Protein AF-K1RVA3-F1 (afdb_monomer_lite)

Foldseek 3Di:
DPPDDDDPVRVVVVVLVLQCVVPVCCNVNDPDDRPVQVSLVVVVAAEEEFQLDPVCPDFKDAAQAWDWGWGADPVPGDIDIDTDHHRYMYGYCVVVDD

Radius of gyration: 16.57 Å; chains: 1; bounding box: 37×26×43 Å
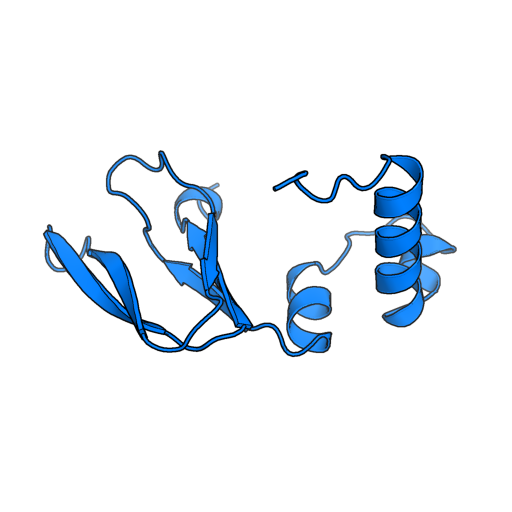
pLDDT: mean 92.79, std 7.62, range [54.25, 97.75]

Structure (mmCIF, N/CA/C/O backbone):
data_AF-K1RVA3-F1
#
_entry.id   AF-K1RVA3-F1
#
loop_
_atom_site.group_PDB
_atom_site.id
_atom_site.type_symbol
_atom_site.label_atom_id
_atom_site.label_alt_id
_atom_site.label_comp_id
_atom_site.label_asym_id
_atom_site.label_entity_id
_atom_site.label_seq_id
_atom_site.pdbx_PDB_ins_code
_atom_site.Cartn_x
_atom_site.Cartn_y
_atom_site.Cartn_z
_atom_site.occupancy
_atom_site.B_iso_or_equiv
_atom_site.auth_seq_id
_atom_site.auth_comp_id
_atom_site.auth_asym_id
_atom_site.auth_atom_id
_atom_site.pdbx_PDB_model_num
ATOM 1 N N . MET A 1 1 ? -17.571 15.727 -15.182 1.00 55.84 1 MET A N 1
ATOM 2 C CA . MET A 1 1 ? -17.763 14.959 -13.932 1.00 55.84 1 MET A CA 1
ATOM 3 C C . MET A 1 1 ? -17.207 15.783 -12.785 1.00 55.84 1 MET A C 1
ATOM 5 O O . MET A 1 1 ? -16.151 16.375 -12.960 1.00 55.84 1 MET A O 1
ATOM 9 N N . ARG A 1 2 ? -17.926 15.900 -11.664 1.00 69.44 2 ARG A N 1
ATOM 10 C CA . ARG A 1 2 ? -17.410 16.573 -10.465 1.00 69.44 2 ARG A CA 1
ATOM 11 C C . ARG A 1 2 ? -16.561 15.543 -9.729 1.00 69.44 2 ARG A C 1
ATOM 13 O O . ARG A 1 2 ? -17.103 14.511 -9.346 1.00 69.44 2 ARG A O 1
ATOM 20 N N . THR A 1 3 ? -15.258 15.775 -9.611 1.00 70.94 3 THR A N 1
ATOM 21 C CA . THR A 1 3 ? -14.378 14.883 -8.851 1.00 70.94 3 THR A CA 1
ATOM 22 C C . THR A 1 3 ? -14.933 14.780 -7.428 1.00 70.94 3 THR A C 1
ATOM 24 O O . THR A 1 3 ? -15.177 15.831 -6.821 1.00 70.94 3 THR A O 1
ATOM 27 N N . PRO A 1 4 ? -15.220 13.574 -6.911 1.00 76.12 4 PRO A N 1
ATOM 28 C CA . PRO A 1 4 ? -15.623 13.432 -5.521 1.00 76.12 4 PRO A CA 1
ATOM 29 C C . PRO A 1 4 ? -14.516 14.021 -4.640 1.00 76.12 4 PRO A C 1
ATOM 31 O O . PRO A 1 4 ? -13.341 13.712 -4.817 1.00 76.12 4 PRO A O 1
ATOM 34 N N . TYR A 1 5 ? -14.894 14.936 -3.750 1.00 83.62 5 TYR A N 1
ATOM 35 C CA . TYR A 1 5 ? -13.980 15.620 -2.841 1.00 83.62 5 TYR A CA 1
ATOM 36 C C . TYR A 1 5 ? -14.419 15.323 -1.414 1.00 83.62 5 TYR A C 1
ATOM 38 O O . TYR A 1 5 ? -15.500 15.746 -0.992 1.00 83.62 5 TYR A O 1
ATOM 46 N N . TYR A 1 6 ? -13.583 14.594 -0.680 1.00 88.00 6 TYR A N 1
ATOM 47 C CA . TYR A 1 6 ? -13.727 14.461 0.761 1.00 88.00 6 TYR A CA 1
ATOM 48 C C . TYR A 1 6 ? -13.148 15.704 1.432 1.00 88.00 6 TYR A C 1
ATOM 50 O O . TYR A 1 6 ? -12.072 16.176 1.072 1.00 88.00 6 TYR A O 1
ATOM 58 N N . ARG A 1 7 ? -13.873 16.245 2.414 1.00 92.94 7 ARG A N 1
ATOM 59 C CA . ARG A 1 7 ? -13.322 17.276 3.302 1.00 92.94 7 ARG A CA 1
ATOM 60 C C . ARG A 1 7 ? -12.235 16.644 4.166 1.00 92.94 7 ARG A C 1
ATOM 62 O O . ARG A 1 7 ? -12.359 15.475 4.517 1.00 92.94 7 ARG A O 1
ATOM 69 N N . GLU A 1 8 ? -11.248 17.426 4.586 1.00 93.38 8 GLU A N 1
ATOM 70 C CA . GLU A 1 8 ? -10.179 16.954 5.483 1.00 93.38 8 GLU A CA 1
ATOM 71 C C . GLU A 1 8 ? -10.735 16.253 6.731 1.00 93.38 8 GLU A C 1
ATOM 73 O O . GLU A 1 8 ? -10.309 15.158 7.064 1.00 93.38 8 GLU A O 1
ATOM 78 N N . GLN A 1 9 ? -11.784 16.810 7.342 1.00 93.94 9 GLN A N 1
ATOM 79 C CA . GLN A 1 9 ? -12.466 16.209 8.500 1.00 93.94 9 GLN A CA 1
ATOM 80 C C . GLN A 1 9 ? -13.048 14.819 8.213 1.00 93.94 9 GLN A C 1
ATOM 82 O O . GLN A 1 9 ? -13.124 13.987 9.109 1.00 93.94 9 GLN A O 1
ATOM 87 N N . ALA A 1 10 ? -13.488 14.571 6.976 1.00 94.38 10 ALA A N 1
ATOM 88 C CA . ALA A 1 10 ? -14.001 13.265 6.583 1.00 94.38 10 ALA A CA 1
ATOM 89 C C . ALA A 1 10 ? -12.858 12.260 6.393 1.00 94.38 10 ALA A C 1
ATOM 91 O O . ALA A 1 10 ? -12.996 11.117 6.810 1.00 94.38 10 ALA A O 1
ATOM 92 N N . LEU A 1 11 ? -11.733 12.688 5.809 1.00 93.19 11 LEU A N 1
ATOM 93 C CA . LEU A 1 11 ? -10.536 11.850 5.684 1.00 93.19 11 LEU A CA 1
ATOM 94 C C . LEU A 1 11 ? -9.978 11.475 7.060 1.00 93.19 11 LEU A C 1
ATOM 96 O O . LEU A 1 11 ? -9.695 10.307 7.301 1.00 93.19 11 LEU A O 1
ATOM 100 N N . GLU A 1 12 ? -9.902 12.446 7.971 1.00 94.56 12 GLU A N 1
ATOM 101 C CA . GLU A 1 12 ? -9.483 12.222 9.355 1.00 94.56 12 GLU A CA 1
ATOM 102 C C . GLU A 1 12 ? -10.420 11.241 10.068 1.00 94.56 12 GLU A C 1
ATOM 104 O O . GLU A 1 12 ? -9.959 10.300 10.708 1.00 94.56 12 GLU A O 1
ATOM 109 N N . GLY A 1 13 ? -11.738 11.413 9.907 1.00 95.81 13 GLY A N 1
ATOM 110 C CA . GLY A 1 13 ? -12.731 10.499 10.472 1.00 95.81 13 GLY A CA 1
ATOM 111 C C . GLY A 1 13 ? -12.528 9.059 10.000 1.00 95.81 13 GLY A C 1
ATOM 112 O O . GLY A 1 13 ? -12.467 8.151 10.824 1.00 95.81 13 GLY A O 1
ATOM 113 N N . ILE A 1 14 ? -12.333 8.863 8.692 1.00 94.19 14 ILE A N 1
ATOM 114 C CA . ILE A 1 14 ? -12.073 7.540 8.108 1.00 94.19 14 ILE A CA 1
ATOM 115 C C . ILE A 1 14 ? -10.770 6.949 8.657 1.00 94.19 14 ILE A C 1
ATOM 117 O O . ILE A 1 14 ? -10.749 5.786 9.050 1.00 94.19 14 ILE A O 1
ATOM 121 N N . ALA A 1 15 ? -9.689 7.732 8.722 1.00 93.00 15 ALA A N 1
ATOM 122 C CA . ALA A 1 15 ? -8.412 7.259 9.253 1.00 93.00 15 ALA A CA 1
ATOM 123 C C . ALA A 1 15 ? -8.535 6.821 10.723 1.00 93.00 15 ALA A C 1
ATOM 125 O O . ALA A 1 15 ? -8.085 5.731 11.081 1.00 93.00 15 ALA A O 1
ATOM 126 N N . CYS A 1 16 ? -9.201 7.625 11.559 1.00 95.19 16 CYS A N 1
ATOM 127 C CA . CYS A 1 16 ? -9.460 7.290 12.959 1.00 95.19 16 CYS A CA 1
ATOM 128 C C . CYS A 1 16 ? -10.277 5.999 13.088 1.00 95.19 16 CYS A C 1
ATOM 130 O O . CYS A 1 16 ? -9.943 5.143 13.910 1.00 95.19 16 CYS A O 1
ATOM 132 N N . GLU A 1 17 ? -11.331 5.846 12.281 1.00 95.69 17 GLU A N 1
ATOM 133 C CA . GLU A 1 17 ? -12.179 4.650 12.271 1.00 95.69 17 GLU A CA 1
ATOM 134 C C . GLU A 1 17 ? -11.386 3.400 11.877 1.00 95.69 17 GLU A C 1
ATOM 136 O O . GLU A 1 17 ? -11.454 2.397 12.586 1.00 95.69 17 GLU A O 1
ATOM 141 N N . VAL A 1 18 ? -10.586 3.469 10.808 1.00 95.44 18 VAL A N 1
ATOM 142 C CA . VAL A 1 18 ? -9.758 2.348 10.331 1.00 95.44 18 VAL A CA 1
ATOM 143 C C . VAL A 1 18 ? -8.725 1.932 11.382 1.00 95.44 18 VAL A C 1
ATOM 145 O O . VAL A 1 18 ? -8.620 0.748 11.701 1.00 95.44 18 VAL A O 1
ATOM 148 N N . ILE A 1 19 ? -8.001 2.891 11.969 1.00 95.50 19 ILE A N 1
ATOM 149 C CA . ILE A 1 19 ? -6.993 2.610 13.005 1.00 95.50 19 ILE A CA 1
ATOM 150 C C . ILE A 1 19 ? -7.654 2.006 14.252 1.00 95.50 19 ILE A C 1
ATOM 152 O O . ILE A 1 19 ? -7.172 1.009 14.789 1.00 95.50 19 ILE A O 1
ATOM 156 N N . THR A 1 20 ? -8.779 2.576 14.695 1.00 96.12 20 THR A N 1
ATOM 157 C CA . THR A 1 20 ? -9.507 2.105 15.884 1.00 96.12 20 THR A CA 1
ATOM 158 C C . THR A 1 20 ? -10.098 0.713 15.678 1.00 96.12 20 THR A C 1
ATOM 160 O O . THR A 1 20 ? -10.104 -0.090 16.609 1.00 96.12 20 THR A O 1
ATOM 163 N N . ALA A 1 21 ? -10.595 0.416 14.475 1.00 96.38 21 ALA A N 1
ATOM 164 C CA . ALA A 1 21 ? -11.148 -0.891 14.141 1.00 96.38 21 ALA A CA 1
ATOM 165 C C . ALA A 1 21 ? -10.082 -1.997 14.135 1.00 96.38 21 ALA A C 1
ATOM 167 O O . ALA A 1 21 ? -10.399 -3.134 14.480 1.00 96.38 21 ALA A O 1
ATOM 168 N N . TYR A 1 22 ? -8.837 -1.671 13.772 1.00 96.50 22 TYR A N 1
ATOM 169 C CA . TYR A 1 22 ? -7.716 -2.609 13.821 1.00 96.50 22 TYR A CA 1
ATOM 170 C C . TYR A 1 22 ? -7.247 -2.877 15.262 1.00 96.50 22 TYR A C 1
ATOM 172 O O . TYR A 1 22 ? -7.204 -4.026 15.697 1.00 96.50 22 TYR A O 1
ATOM 180 N N . ASP A 1 23 ? -6.935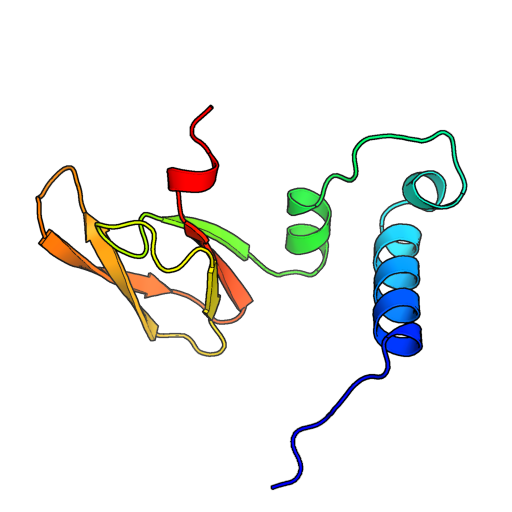 -1.823 16.025 1.00 96.50 23 ASP A N 1
ATOM 181 C CA . ASP A 1 23 ? -6.633 -1.904 17.461 1.00 96.50 23 ASP A CA 1
ATOM 182 C C . ASP A 1 23 ? -6.964 -0.560 18.139 1.00 96.50 23 ASP A C 1
ATOM 184 O O . ASP A 1 23 ? -6.261 0.432 17.915 1.00 96.50 23 ASP A O 1
ATOM 188 N N . PRO A 1 24 ? -7.975 -0.502 19.030 1.00 96.56 24 PRO A N 1
ATOM 189 C CA . PRO A 1 24 ? -8.340 0.728 19.731 1.00 96.56 24 PRO A CA 1
ATOM 190 C C . PRO A 1 24 ? -7.189 1.366 20.523 1.00 96.56 24 PRO A C 1
ATOM 192 O O . PRO A 1 24 ? -7.196 2.579 20.744 1.00 96.56 24 PRO A O 1
ATOM 195 N N . ASN A 1 25 ? -6.185 0.586 20.942 1.00 96.69 25 ASN A N 1
ATOM 196 C CA . ASN A 1 25 ? -5.026 1.112 21.665 1.00 96.69 25 ASN A CA 1
ATOM 197 C C . ASN A 1 25 ? -4.076 1.920 20.774 1.00 96.69 25 ASN A C 1
ATOM 199 O O . ASN A 1 25 ? -3.290 2.698 21.308 1.00 96.69 25 ASN A O 1
ATOM 203 N N . LEU A 1 26 ? -4.128 1.765 19.447 1.00 95.94 26 LEU A N 1
ATOM 204 C CA . LEU A 1 26 ? -3.336 2.591 18.531 1.00 95.94 26 LEU A CA 1
ATOM 205 C C . LEU A 1 26 ? -3.827 4.042 18.498 1.00 95.94 26 LEU A C 1
ATOM 207 O O . LEU A 1 26 ? -3.018 4.943 18.299 1.00 95.94 26 LEU A O 1
ATOM 211 N N . TYR A 1 27 ? -5.128 4.266 18.717 1.00 95.12 27 TYR A N 1
ATOM 212 C CA . TYR A 1 27 ? -5.723 5.604 18.710 1.00 95.12 27 TYR A CA 1
ATOM 213 C C . TYR A 1 27 ? -5.918 6.187 20.119 1.00 95.12 27 TYR A C 1
ATOM 215 O O . TYR A 1 27 ? -5.595 7.347 20.358 1.00 95.12 27 TYR A O 1
ATOM 223 N N . TYR A 1 28 ? -6.409 5.387 21.074 1.00 96.44 28 TYR A N 1
ATOM 224 C CA . TYR A 1 28 ? -6.719 5.850 22.437 1.00 96.44 28 TYR A CA 1
ATOM 225 C C . TYR A 1 28 ? -5.648 5.507 23.486 1.00 96.44 28 TYR A C 1
ATOM 227 O O . TYR A 1 28 ? -5.752 5.946 24.633 1.00 96.44 28 TYR A O 1
ATOM 235 N N . GLY A 1 29 ? -4.657 4.686 23.134 1.00 95.75 29 GLY A N 1
ATOM 236 C CA . GLY A 1 29 ? -3.636 4.194 24.057 1.00 95.75 29 GLY A CA 1
ATOM 237 C C . GLY A 1 29 ? -2.383 5.070 24.132 1.00 95.75 29 GLY A C 1
ATOM 238 O O . GLY A 1 29 ? -2.370 6.243 23.763 1.00 95.75 29 GLY A O 1
ATOM 239 N N . VAL A 1 30 ? -1.299 4.484 24.647 1.00 96.88 30 VAL A N 1
ATOM 240 C CA . VAL A 1 30 ? 0.014 5.145 24.697 1.00 96.88 30 VAL A CA 1
ATOM 241 C C . VAL A 1 30 ? 0.553 5.310 23.268 1.00 96.88 30 VAL A C 1
ATOM 243 O O . VAL A 1 30 ? 0.511 4.335 22.513 1.00 96.88 30 VAL A O 1
ATOM 246 N N . PRO A 1 31 ? 1.102 6.488 22.903 1.00 95.62 31 PRO A N 1
ATOM 247 C CA . PRO A 1 31 ? 1.672 6.716 21.580 1.00 95.62 31 PRO A CA 1
ATOM 248 C C . PRO A 1 31 ? 2.677 5.635 21.183 1.00 95.62 31 PRO A C 1
ATOM 250 O O . PRO A 1 31 ? 3.614 5.329 21.925 1.00 95.62 31 PRO A O 1
ATOM 253 N N . ARG A 1 32 ? 2.477 5.066 19.996 1.00 93.75 32 ARG A N 1
ATOM 254 C CA . ARG A 1 32 ? 3.299 3.995 19.431 1.00 93.75 32 ARG A CA 1
ATOM 255 C C . ARG A 1 32 ? 3.293 4.070 17.910 1.00 93.75 32 ARG A C 1
ATOM 257 O O . ARG A 1 32 ? 2.467 4.757 17.318 1.00 93.75 32 ARG A O 1
ATOM 264 N N . MET A 1 33 ? 4.222 3.351 17.292 1.00 94.94 33 MET A N 1
ATOM 265 C CA . MET A 1 33 ? 4.260 3.196 15.842 1.00 94.94 33 MET A CA 1
ATOM 266 C C . MET A 1 33 ? 2.964 2.546 15.345 1.00 94.94 33 MET A C 1
ATOM 268 O O . MET A 1 33 ? 2.512 1.553 15.923 1.00 94.94 33 MET A O 1
ATOM 272 N N . ILE A 1 34 ? 2.385 3.118 14.291 1.00 94.88 34 ILE A N 1
ATOM 273 C CA . ILE A 1 34 ? 1.228 2.553 13.598 1.00 94.88 34 ILE A CA 1
ATOM 274 C C . ILE A 1 34 ? 1.745 1.496 12.615 1.00 94.88 34 ILE A C 1
ATOM 276 O O . ILE A 1 34 ? 2.584 1.840 11.782 1.00 94.88 34 ILE A O 1
ATOM 280 N N . PRO A 1 35 ? 1.285 0.237 12.695 1.00 95.50 35 PRO A N 1
ATOM 281 C CA . PRO A 1 35 ? 1.661 -0.800 11.739 1.00 95.50 35 PRO A CA 1
ATOM 282 C C . PRO A 1 35 ? 0.844 -0.629 10.448 1.00 95.50 35 PRO A C 1
ATOM 284 O O . PRO A 1 35 ? -0.197 -1.256 10.270 1.00 95.50 35 PRO A O 1
ATOM 287 N N . ILE A 1 36 ? 1.256 0.303 9.587 1.00 92.75 36 ILE A N 1
ATOM 288 C CA . ILE A 1 36 ? 0.473 0.714 8.410 1.00 92.75 36 ILE A CA 1
ATOM 289 C C . ILE A 1 36 ? 0.336 -0.443 7.416 1.00 92.75 36 ILE A C 1
ATOM 291 O O . ILE A 1 36 ? -0.753 -0.658 6.891 1.00 92.75 36 ILE A O 1
ATOM 295 N N . GLU A 1 37 ? 1.407 -1.199 7.195 1.00 93.06 37 GLU A N 1
ATOM 296 C CA . GLU A 1 37 ? 1.436 -2.358 6.304 1.00 93.06 37 GLU A CA 1
ATOM 297 C C . GLU A 1 37 ? 0.423 -3.417 6.761 1.00 93.06 37 GLU A C 1
ATOM 299 O O . GLU A 1 37 ? -0.447 -3.804 5.982 1.00 93.06 37 GLU A O 1
ATOM 304 N N . ASP A 1 38 ? 0.441 -3.780 8.049 1.00 95.94 38 ASP A N 1
ATOM 305 C CA . ASP A 1 38 ? -0.500 -4.756 8.614 1.00 95.94 38 ASP A CA 1
ATOM 306 C C . ASP A 1 38 ? -1.957 -4.271 8.520 1.00 95.94 38 ASP A C 1
ATOM 308 O O . ASP A 1 38 ? -2.866 -5.053 8.240 1.00 95.94 38 ASP A O 1
ATOM 312 N N . ILE A 1 39 ? -2.202 -2.973 8.750 1.00 96.19 39 ILE A N 1
ATOM 313 C CA . ILE A 1 39 ? -3.544 -2.383 8.642 1.00 96.19 39 ILE A CA 1
ATOM 314 C C . ILE A 1 39 ? -4.046 -2.458 7.197 1.00 96.19 39 ILE A C 1
ATOM 316 O O . ILE A 1 39 ? -5.206 -2.808 6.983 1.00 96.19 39 ILE A O 1
ATOM 320 N N . ILE A 1 40 ? -3.197 -2.141 6.213 1.00 94.44 40 ILE A N 1
ATOM 321 C CA . ILE A 1 40 ? -3.535 -2.222 4.785 1.00 94.44 40 ILE A CA 1
ATOM 322 C C . ILE A 1 40 ? -3.885 -3.668 4.412 1.00 94.44 40 ILE A C 1
ATOM 324 O O . ILE A 1 40 ? -4.956 -3.916 3.850 1.00 94.44 40 ILE A O 1
ATOM 328 N N . GLU A 1 41 ? -3.042 -4.628 4.793 1.00 95.12 41 GLU A N 1
ATOM 329 C CA . GLU A 1 41 ? -3.264 -6.048 4.506 1.00 95.12 41 GLU A CA 1
ATOM 330 C C . GLU A 1 41 ? -4.514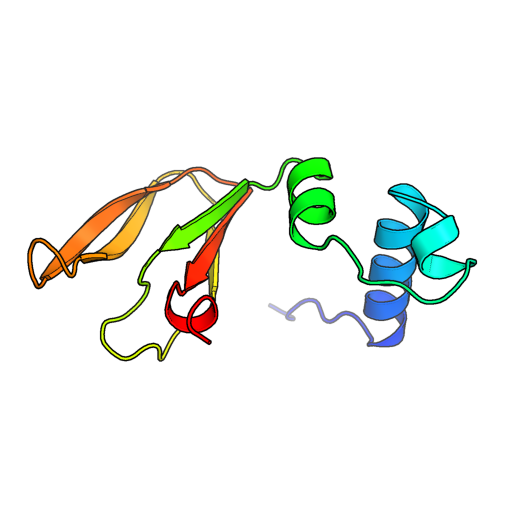 -6.603 5.199 1.00 95.12 41 GLU A C 1
ATOM 332 O O . GLU A 1 41 ? -5.269 -7.373 4.599 1.00 95.12 41 GLU A O 1
ATOM 337 N N . ALA A 1 42 ? -4.818 -6.148 6.419 1.00 95.12 42 ALA A N 1
ATOM 338 C CA . ALA A 1 42 ? -6.040 -6.514 7.133 1.00 95.12 42 ALA A CA 1
ATOM 339 C C . ALA A 1 42 ? -7.328 -6.032 6.434 1.00 95.12 42 ALA A C 1
ATOM 341 O O . ALA A 1 42 ? -8.392 -6.613 6.654 1.00 95.12 42 ALA A O 1
ATOM 342 N N . GLN A 1 43 ? -7.254 -5.008 5.573 1.00 92.69 43 GLN A N 1
ATOM 343 C CA . GLN A 1 43 ? -8.371 -4.575 4.718 1.00 92.69 43 GLN A CA 1
ATOM 344 C C . GLN A 1 43 ? -8.498 -5.403 3.425 1.00 92.69 43 GLN A C 1
ATOM 346 O O . GLN A 1 43 ? -9.367 -5.124 2.598 1.00 92.69 43 GLN A O 1
ATOM 351 N N . GLY A 1 44 ? -7.649 -6.418 3.233 1.00 94.62 44 GLY A N 1
ATOM 352 C CA . GLY A 1 44 ? -7.607 -7.226 2.014 1.00 94.62 44 GLY A CA 1
ATOM 353 C C . GLY A 1 44 ? -6.910 -6.532 0.842 1.00 94.62 44 GLY A C 1
ATOM 354 O O . GLY A 1 44 ? -7.131 -6.920 -0.303 1.00 94.62 44 GLY A O 1
ATOM 355 N N . ILE A 1 45 ? -6.098 -5.507 1.118 1.00 95.88 45 ILE A N 1
ATOM 356 C CA . ILE A 1 45 ? -5.286 -4.799 0.126 1.00 95.88 45 ILE A CA 1
ATOM 357 C C . ILE A 1 45 ? -3.859 -5.338 0.215 1.00 95.88 45 ILE A C 1
ATOM 359 O O . ILE A 1 45 ? -3.267 -5.363 1.287 1.00 95.88 45 ILE A O 1
ATOM 363 N N . THR A 1 46 ? -3.286 -5.763 -0.904 1.00 96.56 46 THR A N 1
ATOM 364 C CA . THR A 1 46 ? -1.900 -6.239 -0.957 1.00 96.56 46 THR A CA 1
ATOM 365 C C . THR A 1 46 ? -0.945 -5.060 -1.090 1.00 96.56 46 THR A C 1
ATOM 367 O O . THR A 1 46 ? -1.204 -4.147 -1.872 1.00 96.56 46 THR A O 1
ATOM 370 N N . LEU A 1 47 ? 0.182 -5.089 -0.382 1.00 95.31 47 LEU A N 1
ATOM 371 C CA . LEU A 1 47 ? 1.248 -4.103 -0.529 1.00 95.31 47 LEU A CA 1
ATOM 372 C C . LEU A 1 47 ? 2.511 -4.781 -1.070 1.00 95.31 47 LEU A C 1
ATOM 374 O O . LEU A 1 47 ? 2.972 -5.777 -0.523 1.00 95.31 47 LEU A O 1
ATOM 378 N N . GLU A 1 48 ? 3.073 -4.254 -2.157 1.00 95.19 48 GLU A N 1
ATOM 379 C CA . GLU A 1 48 ? 4.290 -4.796 -2.773 1.00 95.19 48 GLU A CA 1
ATOM 380 C C . GLU A 1 48 ? 5.312 -3.695 -3.037 1.00 95.19 48 GLU A C 1
ATOM 382 O O . GLU A 1 48 ? 4.971 -2.612 -3.509 1.00 95.19 48 GLU A O 1
ATOM 387 N N . TYR A 1 49 ? 6.589 -3.989 -2.799 1.00 94.12 49 TYR A N 1
ATOM 388 C CA . TYR A 1 49 ? 7.675 -3.065 -3.105 1.00 94.12 49 TYR A CA 1
ATOM 389 C C . TYR A 1 49 ? 8.292 -3.399 -4.453 1.00 94.12 49 TYR A C 1
ATOM 391 O O . TYR A 1 49 ? 8.809 -4.495 -4.650 1.00 94.12 49 TYR A O 1
ATOM 399 N N . GLN A 1 50 ? 8.280 -2.430 -5.362 1.00 95.12 50 GLN A N 1
ATOM 400 C CA . GLN A 1 50 ? 8.860 -2.552 -6.696 1.00 95.12 50 GLN A CA 1
ATOM 401 C C . GLN A 1 50 ? 9.599 -1.269 -7.059 1.00 95.12 50 GLN A C 1
ATOM 403 O O . GLN A 1 50 ? 9.252 -0.199 -6.576 1.00 95.12 50 GLN A O 1
ATOM 408 N N . CYS A 1 51 ? 10.588 -1.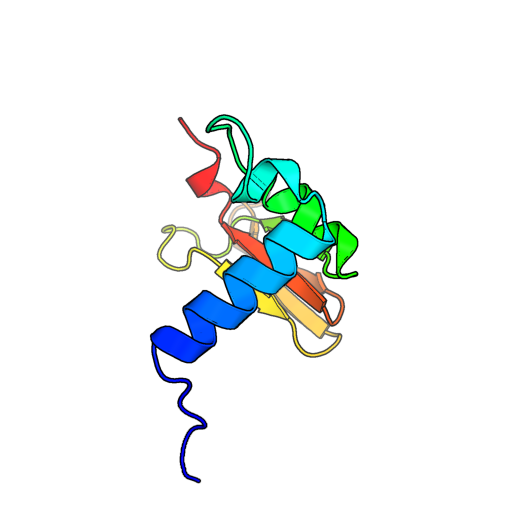315 -7.952 1.00 94.81 51 CYS A N 1
ATOM 409 C CA . CYS A 1 51 ? 11.109 -0.069 -8.513 1.00 94.81 51 CYS A CA 1
ATOM 410 C C . CYS A 1 51 ? 10.146 0.429 -9.594 1.00 94.81 51 CYS A C 1
ATOM 412 O O . CYS A 1 51 ? 10.128 -0.079 -10.714 1.00 94.81 51 CYS A O 1
ATOM 414 N N . LEU A 1 52 ? 9.331 1.431 -9.271 1.00 95.75 52 LEU A N 1
ATOM 415 C CA . LEU A 1 52 ? 8.302 1.932 -10.178 1.00 95.75 52 LEU A CA 1
ATOM 416 C C . LEU A 1 52 ? 8.940 2.676 -11.345 1.00 95.75 52 LEU A C 1
ATOM 418 O O . LEU A 1 52 ? 8.516 2.537 -12.493 1.00 95.75 52 LEU A O 1
ATOM 422 N N . ARG A 1 53 ? 9.971 3.481 -11.075 1.00 93.69 53 ARG A N 1
ATOM 423 C CA . ARG A 1 53 ? 10.691 4.255 -12.094 1.00 93.69 53 ARG A CA 1
ATOM 424 C C . ARG A 1 53 ? 12.177 4.283 -11.777 1.00 93.69 53 ARG A C 1
ATOM 426 O O . ARG A 1 53 ? 12.561 4.485 -10.632 1.00 93.69 53 ARG A O 1
ATOM 433 N N . LYS A 1 54 ? 13.015 4.264 -12.820 1.00 92.44 54 LYS A N 1
ATOM 434 C CA . LYS A 1 54 ? 14.483 4.365 -12.698 1.00 92.44 54 LYS A CA 1
ATOM 435 C C . LYS A 1 54 ? 14.957 5.521 -11.803 1.00 92.44 54 LYS A C 1
ATOM 437 O O . LYS A 1 54 ? 16.014 5.425 -11.186 1.00 92.44 54 LYS A O 1
ATOM 442 N N . THR A 1 55 ? 14.221 6.633 -11.805 1.00 88.62 55 THR A N 1
ATOM 443 C CA . THR A 1 55 ? 14.582 7.878 -11.112 1.00 88.62 55 THR A CA 1
ATOM 444 C C . THR A 1 55 ? 13.846 8.092 -9.786 1.00 88.62 55 THR A C 1
ATOM 446 O O . THR A 1 55 ? 14.024 9.154 -9.202 1.00 88.62 55 THR A O 1
ATOM 449 N N . GLY A 1 56 ? 12.979 7.169 -9.344 1.00 85.06 56 GLY A N 1
ATOM 450 C CA . GLY A 1 56 ? 12.178 7.341 -8.120 1.00 85.06 56 GLY A CA 1
ATOM 451 C C . GLY A 1 56 ? 11.178 8.507 -8.173 1.00 85.06 56 GLY A C 1
ATOM 452 O O . GLY A 1 56 ? 10.816 9.071 -7.148 1.00 85.06 56 GLY A O 1
ATOM 453 N N . CYS A 1 57 ? 10.749 8.929 -9.370 1.00 90.81 57 CYS A N 1
ATOM 454 C CA . CYS A 1 57 ? 9.813 10.053 -9.525 1.00 90.81 57 CYS A CA 1
ATOM 455 C C . CYS A 1 57 ? 8.348 9.692 -9.222 1.00 90.81 57 CYS A C 1
ATOM 457 O O . CYS A 1 57 ? 7.503 10.582 -9.155 1.00 90.81 57 CYS A O 1
ATOM 459 N N . VAL A 1 58 ? 8.051 8.402 -9.058 1.00 94.12 58 VAL A N 1
ATOM 460 C CA . VAL A 1 58 ? 6.752 7.870 -8.636 1.00 94.12 58 VAL A CA 1
ATOM 461 C C . VAL A 1 58 ? 7.018 7.027 -7.400 1.00 94.12 58 VAL A C 1
ATOM 463 O O . VAL A 1 58 ? 7.877 6.155 -7.451 1.00 94.12 58 VAL A O 1
ATOM 466 N N . LEU A 1 59 ? 6.309 7.313 -6.308 1.00 94.69 59 LEU A N 1
ATOM 467 C CA . LEU A 1 59 ? 6.534 6.681 -5.002 1.00 94.69 59 LEU A CA 1
ATOM 468 C C . LEU A 1 59 ? 5.511 5.593 -4.668 1.00 94.69 59 LEU A C 1
ATOM 470 O O . LEU A 1 59 ? 5.773 4.744 -3.821 1.00 94.69 59 LEU A O 1
ATOM 474 N N . GLY A 1 60 ? 4.356 5.618 -5.328 1.00 95.12 60 GLY A N 1
ATOM 475 C CA . GLY A 1 60 ? 3.321 4.617 -5.153 1.00 95.12 60 GLY A CA 1
ATOM 476 C C . GLY A 1 60 ? 2.358 4.584 -6.333 1.00 95.12 60 GLY A C 1
ATOM 477 O O . GLY A 1 60 ? 2.174 5.589 -7.025 1.00 95.12 60 GLY A O 1
ATOM 478 N N . GLU A 1 61 ? 1.752 3.426 -6.555 1.00 95.69 61 GLU A N 1
ATOM 479 C CA . GLU A 1 61 ? 0.765 3.175 -7.602 1.00 95.69 61 GLU A CA 1
ATOM 480 C C . GLU A 1 61 ? -0.322 2.236 -7.059 1.00 95.69 61 GLU A C 1
ATOM 482 O O . GLU A 1 61 ? -0.017 1.216 -6.448 1.00 95.69 61 GLU A O 1
ATOM 487 N N . THR A 1 62 ? -1.599 2.580 -7.250 1.00 96.00 62 THR A N 1
ATOM 488 C CA . THR A 1 62 ? -2.734 1.748 -6.817 1.00 96.00 62 THR A CA 1
ATOM 489 C C . THR A 1 62 ? -3.334 1.026 -8.015 1.00 96.00 62 THR A C 1
ATOM 491 O O . THR A 1 62 ? -3.708 1.662 -9.002 1.00 96.00 62 THR A O 1
ATOM 494 N N . ILE A 1 63 ? -3.459 -0.295 -7.909 1.00 97.06 63 ILE A N 1
ATOM 495 C CA . ILE A 1 63 ? 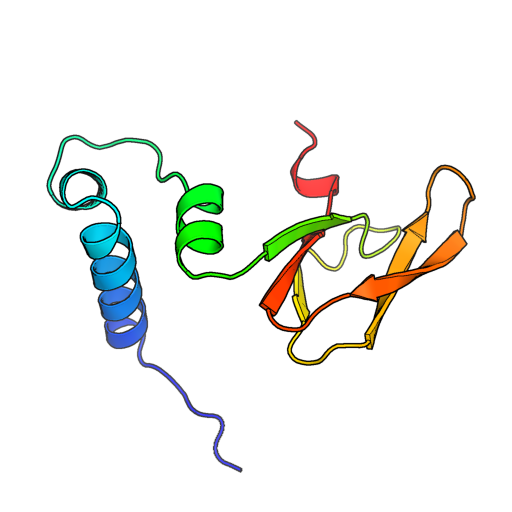-3.998 -1.163 -8.951 1.00 97.06 63 ILE A CA 1
ATOM 496 C C . ILE A 1 63 ? -5.493 -1.391 -8.709 1.00 97.06 63 ILE A C 1
ATOM 498 O O . ILE A 1 63 ? -5.892 -2.022 -7.729 1.00 97.06 63 ILE A O 1
ATOM 502 N N . PHE A 1 64 ? -6.323 -0.876 -9.617 1.00 95.38 64 PHE A N 1
ATOM 503 C CA . PHE A 1 64 ? -7.785 -1.011 -9.554 1.00 95.38 64 PHE A CA 1
ATOM 504 C C . PHE A 1 64 ? -8.324 -2.231 -10.306 1.00 95.38 64 PHE A C 1
ATOM 506 O O . PHE A 1 64 ? -9.392 -2.718 -9.962 1.00 95.38 64 PHE A O 1
ATOM 513 N N . ASP A 1 65 ? -7.592 -2.719 -11.307 1.00 97.19 65 ASP A N 1
ATOM 514 C CA . ASP A 1 65 ? -7.989 -3.838 -12.158 1.00 97.19 65 ASP A CA 1
ATOM 515 C C . ASP A 1 65 ? -6.813 -4.806 -12.326 1.00 97.19 65 ASP A C 1
ATOM 517 O O . ASP A 1 65 ? -5.652 -4.392 -12.361 1.00 97.19 65 ASP A O 1
ATOM 521 N N . ASP A 1 66 ? -7.114 -6.097 -12.471 1.00 97.75 66 ASP A N 1
ATOM 522 C CA . ASP A 1 66 ? -6.113 -7.102 -12.833 1.00 97.75 66 ASP A CA 1
ATOM 523 C C . ASP A 1 66 ? -5.440 -6.732 -14.163 1.00 97.75 66 ASP A C 1
ATOM 525 O O . ASP A 1 66 ? -6.108 -6.382 -15.141 1.00 97.75 66 ASP A O 1
ATOM 529 N N . GLY A 1 67 ? -4.117 -6.860 -14.241 1.00 96.25 67 GLY A N 1
ATOM 530 C CA . GLY A 1 67 ? -3.410 -6.455 -15.449 1.00 96.25 67 GLY A CA 1
ATOM 531 C C . GLY A 1 67 ? -1.898 -6.535 -15.356 1.00 96.25 67 GLY A C 1
ATOM 532 O O . GLY A 1 67 ? -1.341 -7.366 -14.640 1.00 96.25 67 GLY A O 1
ATOM 533 N N . GLY A 1 68 ? -1.241 -5.681 -16.139 1.00 96.50 68 GLY A N 1
ATOM 534 C CA . GLY A 1 68 ? 0.207 -5.525 -16.142 1.00 96.50 68 GLY A CA 1
ATOM 535 C C . GLY A 1 68 ? 0.616 -4.161 -15.595 1.00 96.50 68 GLY A C 1
ATOM 536 O O . GLY A 1 68 ? 0.064 -3.152 -16.027 1.00 96.50 68 GLY A O 1
ATOM 537 N N . ALA A 1 69 ? 1.605 -4.130 -14.705 1.00 96.19 69 ALA A N 1
ATOM 538 C CA . ALA A 1 69 ? 2.251 -2.903 -14.242 1.00 96.19 69 ALA A CA 1
ATOM 539 C C . ALA A 1 69 ? 3.683 -2.822 -14.785 1.00 96.19 69 ALA A C 1
ATOM 541 O O . ALA A 1 69 ? 4.379 -3.835 -14.876 1.00 96.19 69 ALA A O 1
ATOM 542 N N . ILE A 1 70 ? 4.121 -1.619 -15.165 1.00 95.81 70 ILE A N 1
ATOM 543 C CA . ILE A 1 70 ? 5.480 -1.384 -15.665 1.00 95.81 70 ILE A CA 1
ATOM 544 C C . ILE A 1 70 ? 6.384 -1.027 -14.488 1.00 95.81 70 ILE A C 1
ATOM 546 O O . ILE A 1 70 ? 6.157 -0.020 -13.817 1.00 95.81 70 ILE A O 1
ATOM 550 N N . ILE A 1 71 ? 7.445 -1.807 -14.307 1.00 96.25 71 ILE A N 1
ATOM 551 C CA . ILE A 1 71 ? 8.487 -1.572 -13.305 1.00 96.25 71 ILE A CA 1
ATOM 552 C C . ILE A 1 71 ? 9.854 -1.474 -13.984 1.00 96.25 71 ILE A C 1
ATOM 554 O O . ILE A 1 71 ? 10.031 -1.899 -15.129 1.00 96.25 71 ILE A O 1
ATOM 558 N N . TYR A 1 72 ? 10.826 -0.895 -13.291 1.00 95.75 72 TYR A N 1
ATOM 559 C CA . TYR A 1 72 ? 12.219 -0.883 -13.710 1.00 95.75 72 TYR A CA 1
ATOM 560 C C . TYR A 1 72 ? 12.983 -2.011 -13.012 1.00 95.75 72 TYR A C 1
ATOM 562 O O . TYR A 1 72 ? 13.054 -2.063 -11.789 1.00 95.75 72 TYR A O 1
ATOM 570 N N . ASP A 1 73 ? 13.576 -2.901 -13.794 1.00 94.00 73 ASP A N 1
ATOM 571 C CA . ASP A 1 73 ? 14.404 -3.998 -13.309 1.00 94.00 73 ASP A CA 1
ATOM 572 C C . ASP A 1 73 ? 15.875 -3.540 -13.267 1.00 94.00 73 ASP A C 1
ATOM 574 O O . ASP A 1 73 ? 16.405 -3.002 -14.246 1.00 94.00 73 ASP A O 1
ATOM 578 N N . TYR A 1 74 ? 16.526 -3.689 -12.108 1.00 89.31 74 TYR A N 1
ATOM 579 C CA . TYR A 1 74 ? 17.949 -3.374 -11.933 1.00 89.31 74 TYR A CA 1
ATOM 580 C C . TYR A 1 74 ? 18.866 -4.573 -12.210 1.00 89.31 74 TYR A C 1
ATOM 582 O O . TYR A 1 74 ? 20.029 -4.347 -12.554 1.00 89.31 74 TYR A O 1
ATOM 590 N N . ASP A 1 75 ? 18.365 -5.804 -12.090 1.00 90.25 75 ASP A N 1
ATOM 591 C CA . ASP A 1 75 ? 19.109 -7.034 -12.375 1.00 90.25 75 ASP A CA 1
ATOM 592 C C . ASP A 1 75 ? 19.253 -7.230 -13.889 1.00 90.25 75 ASP A C 1
ATOM 594 O O . ASP A 1 75 ? 20.326 -7.581 -14.388 1.00 90.25 75 ASP A O 1
ATOM 598 N N . ILE A 1 76 ? 18.190 -6.918 -14.635 1.00 91.38 76 ILE A N 1
ATOM 599 C CA . ILE A 1 76 ? 18.186 -6.810 -16.096 1.00 91.38 76 ILE A CA 1
ATOM 600 C C . ILE A 1 76 ? 17.824 -5.363 -16.454 1.00 91.38 76 ILE A C 1
ATOM 602 O O . ILE A 1 76 ? 16.647 -5.067 -16.657 1.00 91.38 76 ILE A O 1
ATOM 606 N N . PRO A 1 77 ? 18.813 -4.447 -16.552 1.00 91.75 77 PRO A N 1
ATOM 607 C CA . PRO A 1 77 ? 18.569 -3.014 -16.695 1.00 91.75 77 PRO A CA 1
ATOM 608 C C . PRO A 1 77 ? 17.572 -2.672 -17.806 1.00 91.75 77 PRO A C 1
ATOM 610 O O . PRO A 1 77 ? 17.903 -2.701 -18.993 1.00 91.75 77 PRO A O 1
ATOM 613 N N . GLY A 1 78 ? 16.353 -2.301 -17.419 1.00 95.31 78 GLY A N 1
ATOM 614 C CA . GLY A 1 78 ? 15.283 -2.041 -18.373 1.00 95.31 78 GLY A CA 1
ATOM 615 C C . GLY A 1 78 ? 13.908 -1.959 -17.728 1.00 95.31 78 GLY A C 1
ATOM 616 O O . GLY A 1 78 ? 13.734 -2.236 -16.548 1.00 95.31 78 GLY A O 1
ATOM 617 N N . TYR A 1 79 ? 12.919 -1.550 -18.520 1.00 96.81 79 TYR A N 1
ATOM 618 C CA . TYR A 1 79 ? 11.523 -1.623 -18.102 1.00 96.81 79 TYR A CA 1
ATOM 619 C C . TYR A 1 79 ? 10.951 -2.991 -18.456 1.00 96.81 79 TYR A C 1
ATOM 621 O O . TYR A 1 79 ? 11.109 -3.455 -19.587 1.00 96.81 79 TYR A O 1
ATOM 629 N N . THR A 1 80 ? 10.260 -3.600 -17.500 1.00 96.75 80 THR A N 1
ATOM 630 C CA . THR A 1 80 ? 9.559 -4.874 -17.663 1.00 96.75 80 THR A CA 1
ATOM 631 C C . THR A 1 80 ? 8.120 -4.754 -17.169 1.00 96.75 80 THR A C 1
ATOM 633 O O . THR A 1 80 ? 7.764 -3.796 -16.480 1.00 96.75 80 THR A O 1
ATOM 636 N N . VAL A 1 81 ? 7.281 -5.712 -17.557 1.00 96.62 81 VAL A N 1
ATOM 637 C CA . VAL A 1 81 ? 5.877 -5.786 -17.148 1.00 96.62 81 VAL A CA 1
ATOM 638 C C . VAL A 1 81 ? 5.713 -6.940 -16.171 1.00 96.62 81 VAL A C 1
ATOM 640 O O . VAL A 1 81 ? 6.045 -8.078 -16.501 1.00 96.62 81 VAL A O 1
ATOM 643 N N . ILE A 1 82 ? 5.159 -6.650 -14.998 1.00 96.00 82 ILE A N 1
ATOM 644 C CA . ILE A 1 82 ? 4.743 -7.656 -14.017 1.00 96.00 82 ILE A CA 1
ATOM 645 C C . ILE A 1 82 ? 3.226 -7.808 -14.035 1.00 96.00 82 ILE A C 1
ATOM 647 O O . ILE A 1 82 ? 2.506 -6.843 -14.286 1.00 96.00 82 ILE A O 1
ATOM 651 N N . ALA A 1 83 ? 2.735 -9.017 -13.775 1.00 97.31 83 ALA A N 1
ATOM 652 C CA . ALA A 1 83 ? 1.310 -9.238 -13.562 1.00 97.31 83 ALA A CA 1
ATOM 653 C C . ALA A 1 83 ? 0.917 -8.733 -12.168 1.00 97.31 83 ALA A C 1
ATOM 655 O O . ALA A 1 83 ? 1.600 -9.037 -11.196 1.00 97.31 83 ALA A O 1
ATOM 656 N N . VAL A 1 84 ? -0.190 -8.001 -12.080 1.00 97.38 84 VAL A N 1
ATOM 657 C CA . VAL A 1 84 ? -0.717 -7.433 -10.834 1.00 97.38 84 VAL A CA 1
ATOM 658 C C . VAL A 1 84 ? -2.202 -7.740 -10.684 1.00 97.38 84 VAL A C 1
ATOM 660 O O . VAL A 1 84 ? -2.908 -7.970 -11.674 1.00 97.38 84 VAL A O 1
ATOM 663 N N . LYS A 1 85 ? -2.671 -7.757 -9.436 1.00 97.31 85 LYS A N 1
ATOM 664 C CA . LYS A 1 85 ? -4.076 -7.960 -9.085 1.00 97.31 85 LYS A CA 1
ATOM 665 C C . LYS A 1 85 ? -4.730 -6.655 -8.646 1.00 97.31 85 LYS A C 1
ATOM 667 O O . LYS A 1 85 ? -4.079 -5.778 -8.084 1.00 97.31 85 LYS A O 1
ATOM 672 N N . SER A 1 86 ? -6.030 -6.540 -8.898 1.00 97.12 86 SER A N 1
ATOM 673 C CA . SER A 1 86 ? -6.861 -5.503 -8.292 1.00 97.12 86 SER A CA 1
ATOM 674 C C . SER A 1 86 ? -6.723 -5.555 -6.771 1.00 97.12 86 SER A C 1
ATOM 676 O O . SER A 1 86 ? -6.810 -6.630 -6.177 1.00 97.12 86 SER A O 1
ATOM 678 N N . GLY A 1 87 ? -6.573 -4.390 -6.143 1.00 96.69 87 GLY A N 1
ATOM 679 C CA . GLY A 1 87 ? -6.356 -4.294 -4.701 1.00 96.69 87 GLY A CA 1
ATOM 680 C C . GLY A 1 87 ? -4.889 -4.406 -4.291 1.00 96.69 87 GLY A C 1
ATOM 681 O O . GLY A 1 87 ? -4.621 -4.610 -3.114 1.00 96.69 87 GLY A O 1
ATOM 682 N N . THR A 1 88 ? -3.943 -4.250 -5.220 1.00 97.56 88 THR A N 1
ATOM 683 C CA . THR A 1 88 ? -2.517 -4.108 -4.902 1.00 97.56 88 THR A CA 1
ATOM 684 C C . THR A 1 88 ? -2.114 -2.631 -4.871 1.00 97.56 88 THR A C 1
ATOM 686 O O . THR A 1 88 ? -2.450 -1.859 -5.771 1.00 97.56 88 THR A O 1
ATOM 689 N N . ILE A 1 89 ? -1.354 -2.228 -3.857 1.00 97.25 89 ILE A N 1
ATOM 690 C CA . ILE A 1 89 ? -0.602 -0.975 -3.826 1.00 97.25 89 ILE A CA 1
ATOM 691 C C . ILE A 1 89 ? 0.866 -1.320 -4.058 1.00 97.25 89 ILE A C 1
ATOM 693 O O . ILE A 1 89 ? 1.480 -2.027 -3.261 1.00 97.25 89 ILE A O 1
ATOM 697 N N . LEU A 1 90 ? 1.433 -0.806 -5.145 1.00 96.75 90 LEU A N 1
ATOM 698 C CA . LEU A 1 90 ? 2.868 -0.859 -5.376 1.00 96.75 90 LEU A CA 1
ATOM 699 C C . LEU A 1 90 ? 3.523 0.353 -4.715 1.00 96.75 90 LEU A C 1
ATOM 701 O O . LEU A 1 90 ? 3.080 1.481 -4.927 1.00 96.75 90 LEU A O 1
ATOM 705 N N . ILE A 1 91 ? 4.585 0.129 -3.952 1.00 95.62 91 ILE A N 1
ATOM 706 C CA . ILE A 1 91 ? 5.391 1.163 -3.304 1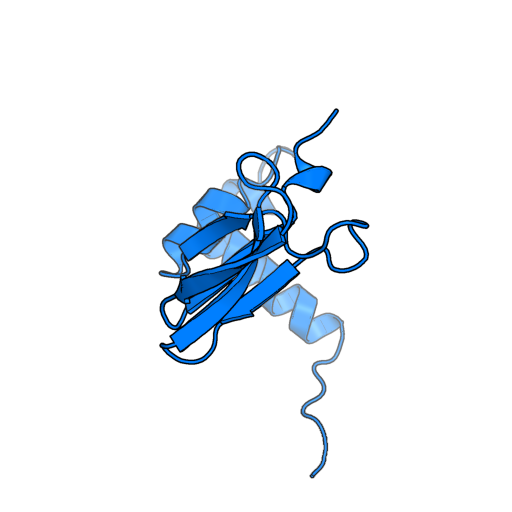.00 95.62 91 ILE A CA 1
ATOM 707 C C . ILE A 1 91 ? 6.790 1.145 -3.905 1.00 95.62 91 ILE A C 1
ATOM 709 O O . ILE A 1 91 ? 7.368 0.080 -4.130 1.00 95.62 91 ILE A O 1
ATOM 713 N N . ASP A 1 92 ? 7.349 2.324 -4.172 1.00 95.38 92 ASP A N 1
ATOM 714 C CA . ASP A 1 92 ? 8.688 2.392 -4.740 1.00 95.38 92 ASP A CA 1
ATOM 715 C C . ASP A 1 92 ? 9.745 1.914 -3.735 1.00 95.38 92 ASP A C 1
ATOM 717 O O . ASP A 1 92 ? 9.864 2.444 -2.629 1.00 95.38 92 ASP A O 1
ATOM 721 N N . SER A 1 93 ? 10.553 0.928 -4.132 1.00 92.38 93 SER A N 1
ATOM 722 C CA . SER A 1 93 ? 11.583 0.335 -3.268 1.00 92.38 93 SER A CA 1
ATOM 723 C C . SER A 1 93 ? 12.669 1.323 -2.826 1.00 92.38 93 SER A C 1
ATOM 725 O O . SER A 1 93 ? 13.430 1.014 -1.908 1.00 92.38 93 SER A O 1
ATOM 727 N N . SER A 1 94 ? 12.789 2.501 -3.457 1.00 89.12 94 SER A N 1
ATOM 728 C CA . SER A 1 94 ? 13.703 3.543 -2.974 1.00 89.12 94 SER A CA 1
ATOM 729 C C . SER A 1 94 ? 13.325 4.072 -1.590 1.00 89.12 94 SER A C 1
ATOM 731 O O . SER A 1 94 ? 14.217 4.512 -0.871 1.00 89.12 94 SER A O 1
ATOM 733 N N . LEU A 1 95 ? 12.055 3.958 -1.180 1.00 88.94 95 LEU A N 1
ATOM 734 C CA . LEU A 1 95 ? 11.594 4.349 0.156 1.00 88.94 95 LEU A CA 1
ATOM 735 C C . LEU A 1 95 ? 12.087 3.416 1.270 1.00 88.94 95 LEU A C 1
ATOM 737 O O . LEU A 1 95 ? 12.072 3.803 2.433 1.00 88.94 95 LEU A O 1
ATOM 741 N N . CYS A 1 96 ? 12.545 2.210 0.929 1.00 83.75 96 CYS A N 1
ATOM 742 C CA . CYS A 1 96 ? 13.117 1.260 1.887 1.00 83.75 96 CYS A CA 1
ATOM 743 C C . CYS A 1 96 ? 14.625 1.448 2.103 1.00 83.75 96 CYS A C 1
ATOM 745 O O . CYS A 1 96 ? 15.243 0.649 2.805 1.00 83.75 96 CYS A O 1
ATOM 747 N N . ARG A 1 97 ? 15.248 2.435 1.449 1.00 70.19 97 ARG A N 1
ATOM 748 C CA . ARG A 1 97 ? 16.680 2.709 1.600 1.00 70.19 97 ARG A CA 1
ATOM 749 C C . ARG A 1 97 ? 16.871 3.770 2.684 1.00 70.19 97 ARG A C 1
ATOM 751 O O . ARG A 1 97 ? 16.425 4.899 2.502 1.00 70.19 97 ARG A O 1
ATOM 758 N N . GLU A 1 98 ? 17.516 3.381 3.784 1.00 54.25 98 GLU A N 1
ATOM 759 C CA . GLU A 1 98 ? 18.040 4.294 4.818 1.00 54.25 98 GLU A CA 1
ATOM 760 C C . GLU A 1 98 ? 19.271 5.073 4.330 1.00 54.25 98 GLU A C 1
ATOM 762 O O . GLU A 1 98 ? 20.112 4.481 3.607 1.00 54.25 98 GLU A O 1
#

Secondary structure (DSSP, 8-state):
-------HHHHHHHHHHHHHHH-HHHHHSS-----HHHHHHHTT-EEEEE---TT----EEEE-SSEEEEEEETTTTEEEEEEE-TTEEEEEGGGG--

Sequence (98 aa):
MRTPYYREQALEGIACEVITAYDPNLYYGVPRMIPIEDIIEAQGITLEYQCLRKTGCVLGETIFDDGGAIIYDYDIPGYTVIAVKSGTILIDSSLCRE

Organism: NCBI:txid408170